Protein AF-A0A958SYW6-F1 (afdb_monomer_lite)

Sequence (160 aa):
MKTVANCVESILMSQPFLEEALLRGIINYSALAEELQETVGKMLKKPVKSGAIMMALRRYNPPADLGSSPKLKRMMQNLGDITLRSNLIDFTFLNSKTLAQSHAQVLENINETIFYAFTRGIKESNIMVSHNEKQRVLECFKTETCLEMKENLSAISISL

Foldseek 3Di:
DDDLLNQLVVVCVVPVVVVVCLVVVNDDLLVVLVVCQVVSCVVVVHGDDSVRNSVSSVPDDDPPCNNVNVVVVVVVVPFADKDKDWWKKKWKWFDDPCVVVLVVQCVVDDDPPWDWDWDDDPGIIMIMTHNVCVVVSCVSCVVIHTPDMDTGDMDIDIDD

Radius of gyration: 24.62 Å; chains: 1; bounding box: 56×37×58 Å

Secondary structure (DSSP, 8-state):
---HHHHHHHHHHH-HHHHHHHHTT-S-HHHHHHHTHHHHHHHHTS---HHHHHHHHHT----TTTTT-HHHHHHHHT---EEEEEEEEEEEEE--SSHHHHHHHHHTT--TTS-EEEEE-SSEEEEEEEGGGHHHHHHHTTTS-EEEEEEEEEEEEE--

Structure (mmCIF, N/CA/C/O backbone):
data_AF-A0A958SYW6-F1
#
_entry.id   AF-A0A958SYW6-F1
#
loop_
_atom_site.group_PDB
_atom_site.id
_atom_site.type_symbol
_atom_site.label_atom_id
_atom_site.label_alt_id
_atom_site.label_comp_id
_atom_site.label_asym_id
_atom_site.label_entity_id
_atom_site.label_seq_id
_atom_site.pdbx_PDB_ins_code
_atom_site.Cartn_x
_atom_site.Cartn_y
_atom_site.Cartn_z
_atom_site.occupancy
_atom_site.B_iso_or_equiv
_atom_site.auth_seq_id
_atom_site.auth_comp_id
_atom_site.auth_asym_id
_atom_site.auth_atom_id
_atom_site.pdbx_PDB_model_num
ATOM 1 N N . MET A 1 1 ? 33.430 9.430 -12.474 1.00 67.00 1 MET A N 1
ATOM 2 C CA . MET A 1 1 ? 32.619 10.405 -13.243 1.00 67.00 1 MET A CA 1
ATOM 3 C C . MET A 1 1 ? 31.367 9.678 -13.723 1.00 67.00 1 MET A C 1
ATOM 5 O O . MET A 1 1 ? 31.524 8.624 -14.321 1.00 67.00 1 MET A O 1
ATOM 9 N N . LYS A 1 2 ? 30.150 10.143 -13.401 1.00 82.12 2 LYS A N 1
ATOM 10 C CA . LYS A 1 2 ? 28.916 9.456 -13.836 1.00 82.12 2 LYS A CA 1
ATOM 11 C C . LYS A 1 2 ? 28.699 9.683 -15.337 1.00 82.12 2 LYS A C 1
ATOM 13 O O . LYS A 1 2 ? 28.800 10.819 -15.800 1.00 82.12 2 LYS A O 1
ATOM 18 N N . THR A 1 3 ? 28.433 8.617 -16.089 1.00 92.44 3 THR A N 1
ATOM 19 C CA . THR A 1 3 ? 28.114 8.689 -17.525 1.00 92.44 3 THR A CA 1
ATOM 20 C C . THR A 1 3 ? 26.610 8.548 -17.759 1.00 92.44 3 THR A C 1
ATOM 22 O O . THR A 1 3 ? 25.878 8.117 -16.871 1.00 92.44 3 THR A O 1
ATOM 25 N N . VAL A 1 4 ? 26.144 8.875 -18.972 1.00 92.06 4 VAL A N 1
ATOM 26 C CA . VAL A 1 4 ? 24.747 8.635 -19.381 1.00 92.06 4 VAL A CA 1
ATOM 27 C C . VAL A 1 4 ? 24.385 7.156 -19.231 1.00 92.06 4 VAL A C 1
ATOM 29 O O . VAL A 1 4 ? 23.311 6.856 -18.729 1.00 92.06 4 VAL A O 1
ATOM 32 N N . ALA A 1 5 ? 25.299 6.243 -19.581 1.00 92.00 5 ALA A N 1
ATOM 33 C CA . ALA A 1 5 ? 25.083 4.806 -19.437 1.00 92.00 5 ALA A CA 1
ATOM 34 C C . ALA A 1 5 ? 24.871 4.399 -17.973 1.00 92.00 5 ALA A C 1
ATOM 36 O O . ALA A 1 5 ? 23.891 3.727 -17.681 1.00 92.00 5 ALA A O 1
ATOM 37 N N . ASN A 1 6 ? 25.708 4.887 -17.047 1.00 91.50 6 ASN A N 1
ATOM 38 C CA . ASN A 1 6 ? 25.543 4.577 -15.621 1.00 91.50 6 ASN A CA 1
ATOM 39 C C . ASN A 1 6 ? 24.250 5.163 -15.036 1.00 91.50 6 ASN A C 1
ATOM 41 O O . ASN A 1 6 ? 23.652 4.575 -14.142 1.00 91.50 6 ASN A O 1
ATOM 45 N N . CYS A 1 7 ? 23.820 6.337 -15.510 1.00 92.81 7 CYS A N 1
ATOM 46 C CA . CYS A 1 7 ? 22.547 6.920 -15.091 1.00 92.81 7 CYS A CA 1
ATOM 47 C C . CYS A 1 7 ? 21.360 6.097 -15.590 1.00 92.81 7 CYS A C 1
ATOM 49 O O . CYS A 1 7 ? 20.465 5.810 -14.806 1.00 92.81 7 CYS A O 1
ATOM 51 N N . VAL A 1 8 ? 21.373 5.696 -16.863 1.00 93.12 8 VAL A N 1
ATOM 52 C CA . VAL A 1 8 ? 20.327 4.847 -17.446 1.00 93.12 8 VAL A CA 1
ATOM 53 C C . VAL A 1 8 ? 20.271 3.495 -16.739 1.00 93.12 8 VAL A C 1
ATOM 55 O O . VAL A 1 8 ? 19.203 3.101 -16.293 1.00 93.12 8 VAL A O 1
ATOM 58 N N . GLU A 1 9 ? 21.411 2.835 -16.545 1.00 89.88 9 GLU A N 1
ATOM 59 C CA . GLU A 1 9 ? 21.514 1.582 -15.788 1.00 89.88 9 GLU A CA 1
ATOM 60 C C . GLU A 1 9 ? 20.935 1.722 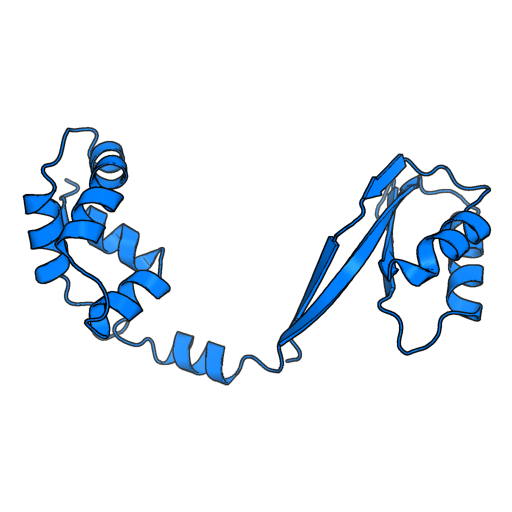-14.374 1.00 89.88 9 GLU A C 1
ATOM 62 O O . GLU A 1 9 ? 20.086 0.934 -13.974 1.00 89.88 9 GLU A O 1
ATOM 67 N N . SER A 1 10 ? 21.307 2.774 -13.639 1.00 89.25 10 SER A N 1
ATOM 68 C CA . SER A 1 10 ? 20.769 3.022 -12.297 1.00 89.25 10 SER A CA 1
ATOM 69 C C . SER A 1 10 ? 19.251 3.228 -12.285 1.00 89.25 10 SER A C 1
ATOM 71 O O . SER A 1 10 ? 18.613 2.866 -11.298 1.00 89.25 10 SER A O 1
ATOM 73 N N . ILE A 1 11 ? 18.677 3.824 -13.335 1.00 90.75 11 ILE A N 1
ATOM 74 C CA . ILE A 1 11 ? 17.226 4.007 -13.459 1.00 90.75 11 ILE A CA 1
ATOM 75 C C . ILE A 1 11 ? 16.555 2.656 -13.714 1.00 90.75 11 ILE A C 1
ATOM 77 O O . ILE A 1 11 ? 15.619 2.313 -12.994 1.00 90.75 11 ILE A O 1
ATOM 81 N N . LEU A 1 12 ? 17.067 1.867 -14.664 1.00 88.12 12 LEU A N 1
ATOM 82 C CA . LEU A 1 12 ? 16.524 0.544 -14.989 1.00 88.12 12 LEU A CA 1
ATOM 83 C C . LEU A 1 12 ? 16.545 -0.395 -13.778 1.00 88.12 12 LEU A C 1
ATOM 85 O O . LEU A 1 12 ? 15.532 -1.015 -13.475 1.00 88.12 12 LEU A O 1
ATOM 89 N N . MET A 1 13 ? 17.634 -0.393 -13.007 1.00 82.38 13 MET A N 1
ATOM 90 C CA . MET A 1 13 ? 17.744 -1.175 -11.769 1.00 82.38 13 MET A CA 1
ATOM 91 C C . MET A 1 13 ? 16.736 -0.760 -10.691 1.00 82.38 13 MET A C 1
ATOM 93 O O . MET A 1 13 ? 16.305 -1.584 -9.888 1.00 82.38 13 MET A O 1
ATOM 97 N N . SER A 1 14 ? 16.358 0.520 -10.648 1.00 85.00 14 SER A N 1
ATOM 98 C CA . SER A 1 14 ? 15.347 1.021 -9.708 1.00 85.00 14 SER A CA 1
ATOM 99 C C . SER A 1 14 ? 13.909 0.759 -10.168 1.00 85.00 14 SER A C 1
ATOM 101 O O . SER A 1 14 ? 12.979 0.880 -9.371 1.00 85.00 14 SER A O 1
ATOM 103 N N . GLN A 1 15 ? 13.720 0.402 -11.441 1.00 87.50 15 GLN A N 1
ATOM 104 C CA . GLN A 1 15 ? 12.419 0.222 -12.081 1.00 87.50 15 GLN A CA 1
ATOM 105 C C . GLN A 1 15 ? 12.370 -1.124 -12.827 1.00 87.50 15 GLN A C 1
ATOM 107 O O . GLN A 1 15 ? 12.437 -1.151 -14.059 1.00 87.50 15 GLN A O 1
ATOM 112 N N . PRO A 1 16 ? 12.197 -2.252 -12.106 1.00 79.81 16 PRO A N 1
ATOM 113 C CA . PRO A 1 16 ? 12.251 -3.592 -12.700 1.00 79.81 16 PRO A CA 1
ATOM 114 C C . PRO A 1 16 ? 11.257 -3.818 -13.848 1.00 79.81 16 PRO A C 1
ATOM 116 O O . PRO A 1 16 ? 11.557 -4.537 -14.795 1.00 79.81 16 PRO A O 1
ATOM 119 N N . PHE A 1 17 ? 10.085 -3.173 -13.803 1.00 84.44 17 PHE A N 1
ATOM 120 C CA . PHE A 1 17 ? 9.084 -3.259 -14.873 1.00 84.44 17 PHE A CA 1
ATOM 121 C C . PHE A 1 17 ? 9.607 -2.706 -16.209 1.00 84.44 17 PHE A C 1
ATOM 123 O O . PHE A 1 17 ? 9.267 -3.216 -17.276 1.00 84.44 17 PHE A O 1
ATOM 130 N N . LEU A 1 18 ? 10.442 -1.666 -16.151 1.00 87.88 18 LEU A N 1
ATOM 131 C CA . LEU A 1 18 ? 10.999 -0.999 -17.319 1.00 87.88 18 LEU A CA 1
ATOM 132 C C . LEU A 1 18 ? 12.115 -1.846 -17.932 1.00 87.88 18 LEU A C 1
ATOM 134 O O . LEU A 1 18 ? 12.159 -2.038 -19.145 1.00 87.88 18 LEU A O 1
ATOM 138 N N . GLU A 1 19 ? 12.975 -2.407 -17.083 1.00 82.69 19 GLU A N 1
ATOM 139 C CA . GLU A 1 19 ? 13.988 -3.382 -17.484 1.00 82.69 19 GLU A CA 1
ATOM 140 C C . GLU A 1 19 ? 13.357 -4.616 -18.146 1.00 82.69 19 GLU A C 1
ATOM 142 O O . GLU A 1 19 ? 13.774 -5.026 -19.230 1.00 82.69 19 GLU A O 1
ATOM 147 N N . GLU A 1 20 ? 12.319 -5.187 -17.537 1.00 79.00 20 GLU A N 1
ATOM 148 C CA . GLU A 1 20 ? 11.631 -6.355 -18.082 1.00 79.00 20 GLU A CA 1
ATOM 149 C C . GLU A 1 20 ? 10.992 -6.059 -19.443 1.00 79.00 20 GLU A C 1
ATOM 151 O O . GLU A 1 20 ? 11.126 -6.843 -20.386 1.00 79.00 20 GLU A O 1
ATOM 156 N N . ALA A 1 21 ? 10.319 -4.920 -19.577 1.00 85.94 21 ALA A N 1
ATOM 157 C CA . ALA A 1 21 ? 9.679 -4.543 -20.828 1.00 85.94 21 ALA A CA 1
ATOM 158 C C . ALA A 1 21 ? 10.698 -4.173 -21.930 1.00 85.94 21 ALA A C 1
ATOM 160 O O . ALA A 1 21 ? 10.415 -4.393 -23.113 1.00 85.94 21 ALA A O 1
ATOM 161 N N . LEU A 1 22 ? 11.902 -3.708 -21.566 1.00 86.62 22 LEU A N 1
ATOM 162 C CA . LEU A 1 22 ? 13.039 -3.579 -22.485 1.00 86.62 22 LEU A CA 1
ATOM 163 C C . LEU A 1 22 ? 13.563 -4.947 -22.937 1.00 86.62 22 LEU A C 1
ATOM 165 O O . LEU A 1 22 ? 13.769 -5.144 -24.133 1.00 86.62 22 LEU A O 1
ATOM 169 N N . LEU A 1 23 ? 13.727 -5.906 -22.018 1.00 81.25 23 LEU A N 1
ATOM 170 C CA . LEU A 1 23 ? 14.194 -7.264 -22.338 1.00 81.25 23 LEU A CA 1
ATOM 171 C C . LEU A 1 23 ? 13.216 -8.036 -23.223 1.00 81.25 23 LEU A C 1
ATOM 173 O O . LEU A 1 23 ? 13.633 -8.776 -24.111 1.00 81.25 23 LEU A O 1
ATOM 177 N N . ARG A 1 24 ? 11.913 -7.845 -23.008 1.00 83.56 24 ARG A N 1
ATOM 178 C CA . ARG A 1 24 ? 10.856 -8.429 -23.847 1.00 83.56 24 ARG A CA 1
ATOM 179 C C . ARG A 1 24 ? 10.718 -7.737 -25.211 1.00 83.56 24 ARG A C 1
ATOM 181 O O . ARG A 1 24 ? 9.920 -8.188 -26.025 1.00 83.56 24 ARG A O 1
ATOM 188 N N . GLY A 1 25 ? 11.445 -6.642 -25.456 1.00 86.31 25 GLY A N 1
ATOM 189 C CA . GLY A 1 25 ? 11.354 -5.866 -26.697 1.00 86.31 25 GLY A CA 1
ATOM 190 C C . GLY A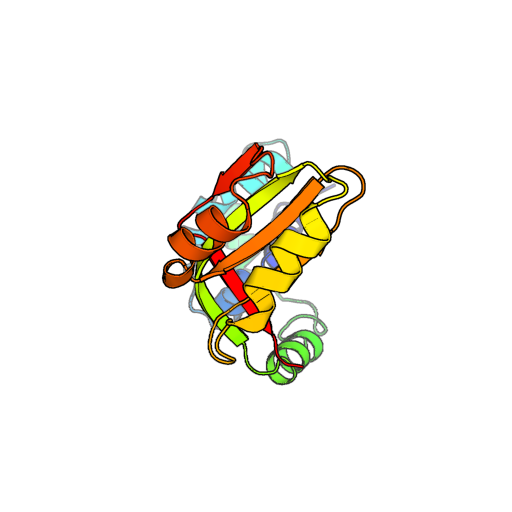 1 25 ? 10.015 -5.145 -26.887 1.00 86.31 25 GLY A C 1
ATOM 191 O O . GLY A 1 25 ? 9.646 -4.839 -28.016 1.00 86.31 25 GLY A O 1
ATOM 192 N N . ILE A 1 26 ? 9.273 -4.894 -25.802 1.00 90.88 26 ILE A N 1
ATOM 193 C CA . ILE A 1 26 ? 7.944 -4.260 -25.839 1.00 90.88 26 ILE A CA 1
ATOM 194 C C . ILE A 1 26 ? 8.074 -2.730 -25.880 1.00 90.88 26 ILE A C 1
ATOM 196 O O . ILE A 1 26 ? 7.243 -2.040 -26.467 1.00 90.88 26 ILE A O 1
ATOM 200 N N . ILE A 1 27 ? 9.121 -2.185 -25.258 1.00 91.19 27 ILE A N 1
ATOM 201 C CA . ILE A 1 27 ? 9.319 -0.738 -25.139 1.00 91.19 27 ILE A CA 1
ATOM 202 C C . ILE A 1 27 ? 9.936 -0.130 -26.400 1.00 91.19 27 ILE A C 1
ATOM 204 O O . ILE A 1 27 ? 10.926 -0.616 -26.946 1.00 91.19 27 ILE A O 1
ATOM 208 N N . ASN A 1 28 ? 9.415 1.035 -26.788 1.00 93.94 28 ASN A N 1
ATOM 2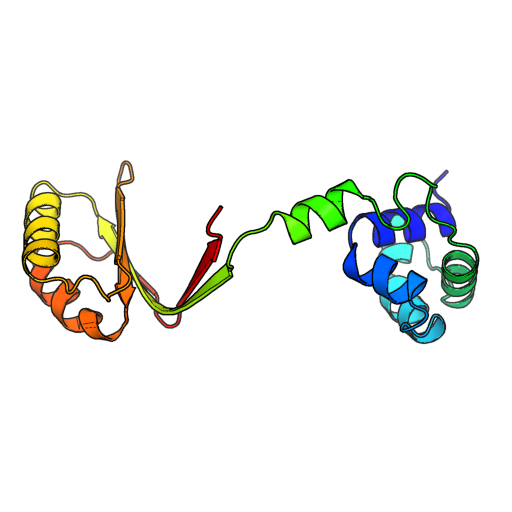09 C CA . ASN A 1 28 ? 10.044 1.906 -27.772 1.00 93.94 28 ASN A CA 1
ATOM 210 C C . ASN A 1 28 ? 11.197 2.708 -27.137 1.00 93.94 28 ASN A C 1
ATOM 212 O O . ASN A 1 28 ? 10.975 3.605 -26.323 1.00 93.94 28 ASN A O 1
ATOM 216 N N . TYR A 1 29 ? 12.432 2.425 -27.563 1.00 94.12 29 TYR A N 1
ATOM 217 C CA . TYR A 1 29 ? 13.638 3.103 -27.074 1.00 94.12 29 TYR A CA 1
ATOM 218 C C . TYR A 1 29 ? 13.630 4.626 -27.249 1.00 94.12 29 TYR A C 1
ATOM 220 O O . TYR A 1 29 ? 14.226 5.323 -26.431 1.00 94.12 29 TYR A O 1
ATOM 228 N N . SER A 1 30 ? 13.016 5.147 -28.315 1.00 94.69 30 SER A N 1
ATOM 229 C CA . SER A 1 30 ? 12.968 6.590 -28.573 1.00 94.69 30 SER A CA 1
ATOM 230 C C . SER A 1 30 ? 12.052 7.294 -27.586 1.00 94.69 30 SER A C 1
ATOM 232 O O . SER A 1 30 ? 12.476 8.264 -26.965 1.00 94.69 30 SER A O 1
ATOM 234 N N . ALA A 1 31 ? 10.847 6.755 -27.389 1.00 95.62 31 ALA A N 1
ATOM 235 C CA . ALA A 1 31 ? 9.885 7.300 -26.436 1.00 95.62 31 ALA A CA 1
ATOM 236 C C . ALA A 1 31 ? 10.443 7.262 -25.006 1.00 95.62 31 ALA A C 1
ATOM 238 O O . ALA A 1 31 ? 10.423 8.268 -24.301 1.00 95.62 31 ALA A O 1
ATOM 239 N N . LEU A 1 32 ? 11.054 6.136 -24.614 1.00 95.12 32 LEU A N 1
ATOM 240 C CA . LEU A 1 32 ? 11.676 6.025 -23.297 1.00 95.12 32 LEU A CA 1
ATOM 241 C C . LEU A 1 32 ? 12.855 6.997 -23.124 1.00 95.12 32 LEU A C 1
ATOM 243 O O . LEU A 1 32 ? 13.068 7.546 -22.047 1.00 95.12 32 LEU A O 1
ATOM 247 N N . ALA A 1 33 ? 13.644 7.234 -24.173 1.00 96.50 33 ALA A N 1
ATOM 248 C CA . ALA A 1 33 ? 14.768 8.160 -24.092 1.00 96.50 33 ALA A CA 1
ATOM 249 C C . ALA A 1 33 ? 14.337 9.621 -23.877 1.00 96.50 33 ALA A C 1
ATOM 251 O O . ALA A 1 33 ? 15.076 10.370 -23.235 1.00 96.50 33 ALA A O 1
ATOM 252 N N . GLU A 1 34 ? 13.184 10.021 -24.415 1.00 96.38 34 GLU A N 1
ATOM 253 C CA . GLU A 1 34 ? 12.582 11.338 -24.179 1.00 96.38 34 GLU A CA 1
ATOM 254 C C . GLU A 1 34 ? 12.047 11.449 -22.749 1.00 96.38 34 GLU A C 1
ATOM 256 O O . GLU A 1 34 ? 12.379 12.405 -22.049 1.00 96.38 34 GLU A O 1
ATOM 261 N N . GLU A 1 35 ? 11.330 10.428 -22.272 1.00 95.12 35 GLU A N 1
ATOM 262 C CA . GLU A 1 35 ? 10.816 10.364 -20.896 1.00 95.12 35 GLU A CA 1
ATOM 263 C C . GLU A 1 35 ? 11.943 10.460 -19.850 1.00 95.12 35 GLU A C 1
ATOM 265 O O . GLU A 1 35 ? 11.855 11.205 -18.872 1.00 95.12 35 GLU A O 1
ATOM 270 N N . LEU A 1 36 ? 13.057 9.757 -20.075 1.00 95.00 36 LEU A N 1
ATOM 271 C CA . LEU A 1 36 ? 14.192 9.741 -19.148 1.00 95.00 36 LEU A CA 1
ATOM 272 C C . LEU A 1 36 ? 15.107 10.972 -19.258 1.00 95.00 36 LEU A C 1
ATOM 274 O O . LEU A 1 36 ? 16.014 11.129 -18.432 1.00 95.00 36 LEU A O 1
ATOM 278 N N . GLN A 1 37 ? 14.913 11.847 -20.250 1.00 96.25 37 GLN A N 1
ATOM 279 C CA . GLN A 1 37 ? 15.846 12.934 -20.558 1.00 96.25 37 GLN A CA 1
ATOM 280 C C . GLN A 1 37 ? 16.034 13.905 -19.393 1.00 96.25 37 GLN A C 1
ATOM 282 O O . GLN A 1 37 ? 17.173 14.228 -19.035 1.00 96.25 37 GLN A O 1
ATOM 287 N N . GLU A 1 38 ? 14.937 14.340 -18.773 1.00 94.88 38 GLU A N 1
ATOM 288 C CA . GLU A 1 38 ? 15.000 15.238 -17.621 1.00 94.88 38 GLU A CA 1
ATOM 289 C C . GLU A 1 38 ? 15.681 14.584 -16.422 1.00 94.88 38 GLU A C 1
ATOM 291 O O . GLU A 1 38 ? 16.544 15.191 -15.785 1.00 94.88 38 GLU A O 1
ATOM 296 N N . THR A 1 39 ? 15.308 13.342 -16.116 1.00 94.50 39 THR A N 1
ATOM 297 C CA . THR A 1 39 ? 15.829 12.592 -14.969 1.00 94.50 39 THR A CA 1
ATOM 298 C C . THR A 1 39 ? 17.334 12.384 -15.101 1.00 94.50 39 THR A C 1
ATOM 300 O O . THR A 1 39 ? 18.095 12.718 -14.189 1.00 94.50 39 THR A O 1
ATOM 303 N N . VAL A 1 40 ? 17.797 11.928 -16.268 1.00 94.88 40 VAL A N 1
ATOM 304 C CA . VAL A 1 40 ? 19.227 11.742 -16.551 1.00 94.88 40 VAL A CA 1
ATOM 305 C C . VAL A 1 40 ? 19.971 13.083 -16.543 1.00 94.88 40 VAL A C 1
ATOM 307 O O . VAL A 1 40 ? 21.082 13.167 -16.009 1.00 94.88 40 VAL A O 1
ATOM 310 N N . GLY A 1 41 ? 19.363 14.149 -17.072 1.00 94.44 41 GLY A N 1
ATOM 311 C CA . GLY A 1 41 ? 19.928 15.499 -17.039 1.00 94.44 41 GLY A CA 1
ATOM 312 C C . GLY A 1 41 ? 20.127 16.030 -15.616 1.00 94.44 41 GLY A C 1
ATOM 313 O O . GLY A 1 41 ? 21.204 16.540 -15.290 1.00 94.44 41 GLY A O 1
ATOM 314 N N . LYS A 1 42 ? 19.136 15.828 -14.736 1.00 94.69 42 LYS A N 1
ATOM 315 C CA . LYS A 1 42 ? 19.208 16.162 -13.301 1.00 94.69 42 LYS A CA 1
ATOM 316 C C . LYS A 1 42 ? 20.313 15.363 -12.600 1.00 94.69 42 LYS A C 1
ATOM 318 O O . LYS A 1 42 ? 21.127 15.949 -11.887 1.00 94.69 42 LYS A O 1
ATOM 323 N N . MET A 1 43 ? 20.416 14.054 -12.857 1.00 92.62 43 MET A N 1
ATOM 324 C CA . MET A 1 43 ? 21.459 13.195 -12.269 1.00 92.62 43 MET A CA 1
ATOM 325 C C . MET A 1 43 ? 22.882 13.597 -12.682 1.00 92.62 43 MET A C 1
ATOM 327 O O . MET A 1 43 ? 23.809 13.494 -11.875 1.00 92.62 43 MET A O 1
ATOM 331 N N . LEU A 1 44 ? 23.066 14.042 -13.929 1.00 93.06 44 LEU A N 1
ATOM 332 C CA . LEU A 1 44 ? 24.364 14.466 -14.464 1.00 93.06 44 LEU A CA 1
ATOM 333 C C . LEU A 1 44 ? 24.649 15.963 -14.284 1.00 93.06 44 LEU A C 1
ATOM 335 O O . LEU A 1 44 ? 25.754 16.398 -14.614 1.00 93.06 44 LEU A O 1
ATOM 339 N N . LYS A 1 45 ? 23.685 16.735 -13.762 1.00 92.38 45 LYS A N 1
ATOM 340 C CA . LYS A 1 45 ? 23.739 18.200 -13.607 1.00 92.38 45 LYS A CA 1
ATOM 341 C C . LYS A 1 45 ? 24.091 18.933 -14.909 1.00 92.38 45 LYS A C 1
ATOM 343 O O . LYS A 1 45 ? 24.784 19.948 -14.890 1.00 92.38 45 LYS A O 1
ATOM 348 N N . LYS A 1 46 ? 23.651 18.398 -16.049 1.00 92.12 46 LYS A N 1
ATOM 349 C CA . LYS A 1 46 ? 23.902 18.972 -17.378 1.00 92.12 46 LYS A CA 1
ATOM 350 C C . LYS A 1 46 ? 22.818 18.548 -18.367 1.00 92.12 46 LYS A C 1
ATOM 352 O O . LYS A 1 46 ? 22.250 17.470 -18.194 1.00 92.12 46 LYS A O 1
ATOM 357 N N . PRO A 1 47 ? 22.558 19.333 -19.425 1.00 90.88 47 PRO A N 1
ATOM 358 C CA . PRO A 1 47 ? 21.650 18.911 -20.481 1.00 90.88 47 PRO A CA 1
ATOM 359 C C . PRO A 1 47 ? 22.201 17.674 -21.198 1.00 90.88 47 PRO A C 1
ATOM 361 O O . PRO A 1 47 ? 23.392 17.580 -21.509 1.00 90.88 47 PRO A O 1
ATOM 364 N N . VAL A 1 48 ? 21.318 16.716 -21.466 1.00 93.88 48 VAL A N 1
ATOM 365 C CA . VAL A 1 48 ? 21.630 15.467 -22.167 1.00 93.88 48 VAL A CA 1
ATOM 366 C C . VAL A 1 48 ? 20.701 15.355 -23.364 1.00 93.88 48 VAL A C 1
ATOM 368 O O . VAL A 1 48 ? 19.531 15.715 -23.282 1.00 93.88 48 VAL A O 1
ATOM 371 N N . LYS A 1 49 ? 21.228 14.878 -24.493 1.00 95.56 49 LYS A N 1
ATOM 372 C CA . LYS A 1 49 ? 20.431 14.619 -25.695 1.00 95.56 49 LYS A CA 1
ATOM 373 C C . LYS A 1 49 ? 19.732 13.266 -25.565 1.00 95.56 49 LYS A C 1
ATOM 375 O O . LYS A 1 49 ? 20.397 12.287 -25.220 1.00 95.56 49 LYS A O 1
ATOM 380 N N . SER A 1 50 ? 18.455 13.190 -25.933 1.00 94.19 50 SER A N 1
ATOM 381 C CA . SER A 1 50 ? 17.684 11.936 -25.981 1.00 94.19 50 SER A CA 1
ATOM 382 C C . SER A 1 50 ? 18.404 10.840 -26.781 1.00 94.19 50 SER A C 1
ATOM 384 O O . SER A 1 50 ? 18.501 9.703 -26.331 1.00 94.19 50 SER A O 1
ATOM 386 N N . GLY A 1 51 ? 19.059 11.185 -27.896 1.00 94.81 51 GLY A N 1
ATOM 387 C CA . GLY A 1 51 ? 19.858 10.232 -28.677 1.00 94.81 51 GLY A CA 1
ATOM 388 C C . GLY A 1 51 ? 20.978 9.537 -27.884 1.00 94.81 51 GLY A C 1
ATOM 389 O O . GLY A 1 51 ? 21.229 8.351 -28.084 1.00 94.81 51 GLY A O 1
ATOM 390 N N . ALA A 1 52 ? 21.622 10.224 -26.932 1.00 94.81 52 ALA A N 1
ATOM 391 C CA . ALA A 1 52 ? 22.648 9.608 -26.083 1.00 94.81 52 ALA A CA 1
ATOM 392 C C . ALA A 1 52 ? 22.045 8.588 -25.101 1.00 94.81 52 ALA A C 1
ATOM 394 O O . ALA A 1 52 ? 22.668 7.564 -24.818 1.00 94.81 52 ALA A O 1
ATOM 395 N N . ILE A 1 53 ? 20.828 8.855 -24.621 1.00 96.00 53 ILE A N 1
ATOM 396 C CA . ILE A 1 53 ? 20.063 7.970 -23.734 1.00 96.00 53 ILE A CA 1
ATOM 397 C C . ILE A 1 53 ? 19.562 6.757 -24.516 1.00 96.00 53 ILE A C 1
ATOM 399 O O . ILE A 1 53 ? 19.779 5.633 -24.083 1.00 96.00 53 ILE A O 1
ATOM 403 N N . MET A 1 54 ? 19.009 6.957 -25.714 1.00 95.44 54 MET A N 1
ATOM 404 C CA . MET A 1 54 ? 18.607 5.871 -26.615 1.00 95.44 54 MET A CA 1
ATOM 405 C C . MET A 1 54 ? 19.773 4.915 -26.897 1.00 95.44 54 MET A C 1
ATOM 407 O O . MET A 1 54 ? 19.619 3.696 -26.863 1.00 95.44 54 MET A O 1
ATOM 411 N N . MET A 1 55 ? 20.963 5.465 -27.143 1.00 95.00 55 MET A N 1
ATOM 412 C CA . MET A 1 55 ? 22.174 4.674 -27.349 1.00 95.00 55 MET A CA 1
ATOM 413 C C . MET A 1 55 ? 22.613 3.916 -26.094 1.00 95.00 55 MET A C 1
ATOM 415 O O . MET A 1 55 ? 23.129 2.806 -26.209 1.00 95.00 55 MET A O 1
ATOM 419 N N . ALA A 1 56 ? 22.423 4.493 -24.908 1.00 93.94 56 ALA A N 1
ATOM 420 C CA . ALA A 1 56 ? 22.657 3.793 -23.651 1.00 93.94 56 ALA A CA 1
ATOM 421 C C . ALA A 1 56 ? 21.643 2.656 -23.440 1.00 93.94 56 ALA A C 1
ATOM 423 O O . ALA A 1 56 ? 22.064 1.550 -23.127 1.00 93.94 56 ALA A O 1
ATOM 424 N N . LEU A 1 57 ? 20.352 2.892 -23.698 1.00 93.56 57 LEU A N 1
ATOM 425 C CA . LEU A 1 57 ? 19.295 1.881 -23.595 1.00 93.56 57 LEU A CA 1
ATOM 426 C C . LEU A 1 57 ? 19.512 0.707 -24.563 1.00 93.56 57 LEU A C 1
ATOM 428 O O . LEU A 1 57 ? 19.374 -0.441 -24.167 1.00 93.56 57 LEU A O 1
ATOM 432 N N . ARG A 1 58 ? 19.907 0.965 -25.819 1.00 91.00 58 ARG A N 1
ATOM 433 C CA . ARG A 1 58 ? 20.195 -0.102 -26.803 1.00 91.00 58 ARG A CA 1
ATOM 434 C C . ARG A 1 58 ? 21.420 -0.947 -26.460 1.00 91.00 58 ARG A C 1
ATOM 436 O O . ARG A 1 58 ? 21.512 -2.085 -26.899 1.00 91.00 58 ARG A O 1
ATOM 443 N N . ARG A 1 59 ? 22.387 -0.366 -25.748 1.00 89.44 59 ARG A N 1
ATOM 444 C CA . ARG A 1 59 ? 23.595 -1.064 -25.283 1.00 89.44 59 ARG A CA 1
ATOM 445 C C . ARG A 1 59 ? 23.446 -1.618 -23.873 1.00 89.44 59 ARG A C 1
ATOM 447 O O . ARG A 1 59 ? 24.407 -2.182 -23.356 1.00 89.44 59 ARG A O 1
ATOM 454 N N . TYR A 1 60 ? 22.290 -1.419 -23.244 1.00 86.19 60 TYR A N 1
ATOM 455 C CA . TYR A 1 60 ? 22.033 -1.971 -21.932 1.00 86.19 60 TYR A CA 1
ATOM 456 C C . TYR A 1 60 ? 22.009 -3.490 -22.053 1.00 86.19 60 TYR A C 1
ATOM 458 O O . TYR A 1 60 ? 21.146 -4.062 -22.716 1.00 86.19 60 TYR A O 1
ATOM 466 N N . ASN A 1 61 ? 22.994 -4.122 -21.432 1.00 75.69 61 ASN A N 1
ATOM 467 C CA . ASN A 1 61 ? 23.039 -5.557 -21.262 1.00 75.69 61 ASN A CA 1
ATOM 468 C C . ASN A 1 61 ? 23.005 -5.797 -19.754 1.00 75.69 61 ASN A C 1
ATOM 470 O O . ASN A 1 61 ? 23.988 -5.454 -19.088 1.00 75.69 61 ASN A O 1
ATOM 474 N N . PRO A 1 62 ? 21.889 -6.287 -19.195 1.00 67.75 62 PRO A N 1
ATOM 475 C CA . PRO A 1 62 ? 21.814 -6.500 -17.763 1.00 67.75 62 PRO A CA 1
ATOM 476 C C . PRO A 1 62 ? 22.898 -7.500 -17.330 1.00 67.75 62 PRO A C 1
ATOM 478 O O . PRO A 1 62 ? 23.205 -8.439 -18.074 1.00 67.75 62 PRO A O 1
ATOM 481 N N . PRO A 1 63 ? 23.491 -7.333 -16.137 1.00 64.38 63 PRO A N 1
ATOM 482 C CA . PRO A 1 63 ? 24.385 -8.329 -15.563 1.00 64.38 63 PRO A CA 1
ATOM 483 C C . PRO A 1 63 ? 23.708 -9.707 -15.543 1.00 64.38 63 PRO A C 1
ATOM 485 O O . PRO A 1 63 ? 22.500 -9.800 -15.318 1.00 64.38 63 PRO A O 1
ATOM 488 N N . ALA A 1 64 ? 24.480 -10.781 -15.733 1.00 56.22 64 ALA A N 1
ATOM 489 C CA . ALA A 1 64 ? 23.965 -12.157 -15.783 1.00 56.22 64 ALA A CA 1
ATOM 490 C C . ALA A 1 64 ? 23.179 -12.582 -14.518 1.00 56.22 64 ALA A C 1
ATOM 492 O O . ALA A 1 64 ? 22.374 -13.505 -14.584 1.00 56.22 64 ALA A O 1
ATOM 493 N N . ASP A 1 65 ? 23.361 -11.876 -13.397 1.00 54.03 65 ASP A N 1
ATOM 494 C CA . ASP A 1 65 ? 22.618 -12.078 -12.144 1.00 54.03 65 ASP A CA 1
ATOM 495 C C . ASP A 1 65 ? 21.275 -11.316 -12.059 1.00 54.03 65 ASP A C 1
ATOM 497 O O . ASP A 1 65 ? 20.483 -11.566 -11.145 1.00 54.03 65 ASP A O 1
ATOM 501 N N . LEU A 1 66 ? 21.001 -10.382 -12.979 1.00 52.41 66 LEU A N 1
ATOM 502 C CA . LEU A 1 66 ? 19.824 -9.496 -12.951 1.00 52.41 66 LEU A CA 1
ATOM 503 C C . LEU A 1 66 ? 18.914 -9.620 -14.173 1.00 52.41 66 LEU A C 1
ATOM 505 O O . LEU A 1 66 ? 17.706 -9.423 -14.031 1.00 52.41 66 LEU A O 1
ATOM 509 N N . GLY A 1 67 ? 19.441 -10.036 -15.328 1.00 48.28 67 GLY A N 1
ATOM 510 C CA . GLY A 1 67 ? 18.627 -10.398 -16.488 1.00 48.28 67 GLY A CA 1
ATOM 511 C C . GLY A 1 67 ? 17.757 -11.604 -16.144 1.00 48.28 67 GLY A C 1
ATOM 512 O O . GLY A 1 67 ? 18.209 -12.739 -16.228 1.00 48.28 67 GLY A O 1
ATOM 513 N N . SER A 1 68 ? 16.523 -11.359 -15.699 1.00 53.38 68 SER A N 1
ATOM 514 C CA . SER A 1 68 ? 15.670 -12.337 -15.015 1.00 53.38 68 SER A CA 1
ATOM 515 C C . SER A 1 68 ? 16.287 -12.879 -13.726 1.00 53.38 68 SER A C 1
ATOM 517 O O . SER A 1 68 ? 16.493 -14.081 -13.613 1.00 53.38 68 SER A O 1
ATOM 519 N N . SER A 1 69 ? 16.557 -12.022 -12.733 1.00 54.66 69 SER A N 1
ATOM 520 C CA . SER A 1 69 ? 16.885 -12.487 -11.377 1.00 54.66 69 SER A CA 1
ATOM 521 C C . SER A 1 69 ? 15.940 -13.648 -11.011 1.00 54.66 69 SER A C 1
ATOM 523 O O . SER A 1 69 ? 14.734 -13.433 -10.808 1.00 54.66 69 SER A O 1
ATOM 525 N N . PRO A 1 70 ? 16.432 -14.905 -10.945 1.00 57.50 70 PRO A N 1
ATOM 526 C CA . PRO A 1 70 ? 15.589 -16.027 -10.573 1.00 57.50 70 PRO A CA 1
ATOM 527 C C . PRO A 1 70 ? 15.031 -15.794 -9.175 1.00 57.50 70 PRO A C 1
ATOM 529 O O . PRO A 1 70 ? 14.002 -16.358 -8.850 1.00 57.50 70 PRO A O 1
ATOM 532 N N . LYS A 1 71 ? 15.645 -14.918 -8.367 1.00 55.25 71 LYS A N 1
ATOM 533 C CA . LYS A 1 71 ? 15.117 -14.473 -7.080 1.00 55.25 71 LYS A CA 1
ATOM 534 C C . LYS A 1 71 ? 13.843 -13.641 -7.206 1.00 55.25 71 LYS A C 1
ATOM 536 O O . LYS A 1 71 ? 12.923 -13.942 -6.466 1.00 55.25 71 LYS A O 1
ATOM 541 N N . LEU A 1 72 ? 13.744 -12.656 -8.106 1.00 62.88 72 LEU A N 1
ATOM 542 C CA . LEU A 1 72 ? 12.507 -11.871 -8.256 1.00 62.88 72 LEU A CA 1
ATOM 543 C C . LEU A 1 72 ? 11.403 -12.729 -8.870 1.00 62.88 72 LEU A C 1
ATOM 545 O O . LEU A 1 72 ? 10.285 -12.731 -8.371 1.00 62.88 72 LEU A O 1
ATOM 549 N N . LYS A 1 73 ? 11.727 -13.529 -9.893 1.00 65.69 73 LYS A N 1
ATOM 550 C CA . LYS A 1 73 ? 10.761 -14.462 -10.482 1.00 65.69 73 LYS A CA 1
ATOM 551 C C . LYS A 1 73 ? 10.308 -15.521 -9.473 1.00 65.69 73 LYS A C 1
ATOM 553 O O . LYS A 1 73 ? 9.116 -15.765 -9.381 1.00 65.69 73 LYS A O 1
ATOM 558 N N . ARG A 1 74 ? 11.219 -16.088 -8.669 1.00 65.56 74 ARG A N 1
ATOM 559 C CA . ARG A 1 74 ? 10.869 -16.980 -7.547 1.00 65.56 74 ARG A CA 1
ATOM 560 C C . ARG A 1 74 ? 10.077 -16.245 -6.475 1.00 65.56 74 ARG A C 1
ATOM 562 O O . ARG A 1 74 ? 9.132 -16.810 -5.972 1.00 65.56 74 ARG A O 1
ATOM 569 N N . MET A 1 75 ? 10.413 -15.002 -6.142 1.00 65.75 75 MET A N 1
ATOM 570 C CA . MET A 1 75 ? 9.672 -14.209 -5.158 1.00 65.75 75 MET A CA 1
ATOM 571 C C . MET A 1 75 ? 8.250 -13.914 -5.635 1.00 65.75 75 MET A C 1
ATOM 573 O O . MET A 1 75 ? 7.338 -14.009 -4.834 1.00 65.75 75 MET A O 1
ATOM 577 N N . MET A 1 76 ? 8.055 -13.617 -6.923 1.00 69.31 76 MET A N 1
ATOM 578 C CA . MET A 1 76 ? 6.731 -13.454 -7.533 1.00 69.31 76 MET A CA 1
ATOM 579 C C . MET A 1 76 ? 5.981 -14.787 -7.654 1.00 69.31 76 MET A C 1
ATOM 581 O O . MET A 1 76 ? 4.776 -14.816 -7.464 1.00 69.31 76 MET A O 1
ATOM 585 N N . GLN A 1 77 ? 6.674 -15.895 -7.941 1.00 69.88 77 GLN A N 1
ATOM 586 C CA . GLN A 1 77 ? 6.086 -17.245 -7.959 1.00 69.88 77 GLN A CA 1
ATOM 587 C C . GLN A 1 77 ? 5.738 -17.764 -6.557 1.00 69.88 77 GLN A C 1
ATOM 589 O O . GLN A 1 77 ? 4.830 -18.571 -6.420 1.00 69.88 77 GLN A O 1
ATOM 594 N N . ASN A 1 78 ? 6.469 -17.311 -5.538 1.00 67.31 78 ASN A N 1
ATOM 595 C CA . ASN A 1 78 ? 6.243 -17.612 -4.127 1.00 67.31 78 ASN A CA 1
ATOM 596 C C . ASN A 1 78 ? 5.359 -16.555 -3.450 1.00 67.31 78 ASN A C 1
ATOM 598 O O . ASN A 1 78 ? 5.125 -16.645 -2.248 1.00 67.31 78 ASN A O 1
ATOM 602 N N . LEU A 1 79 ? 4.935 -15.521 -4.178 1.00 72.19 79 LEU A N 1
ATOM 603 C CA . LEU A 1 79 ? 3.957 -14.575 -3.679 1.00 72.19 79 LEU A CA 1
ATOM 604 C C . LEU A 1 79 ? 2.629 -15.324 -3.713 1.00 72.19 79 LEU A C 1
ATOM 606 O O . LEU A 1 79 ? 2.172 -15.689 -4.796 1.00 72.19 79 LEU A O 1
ATOM 610 N N . GLY A 1 80 ? 2.061 -15.633 -2.550 1.00 73.06 80 GLY A N 1
ATOM 611 C CA . GLY A 1 80 ? 0.744 -16.254 -2.518 1.00 73.06 80 GLY A CA 1
ATOM 612 C C . GLY A 1 80 ? -0.342 -15.265 -2.945 1.00 73.06 80 GLY A C 1
ATOM 613 O O . GLY A 1 80 ? -0.072 -14.207 -3.524 1.00 73.06 80 GLY A O 1
ATOM 614 N N . ASP A 1 81 ? -1.597 -15.620 -2.698 1.00 78.75 81 ASP A N 1
ATOM 615 C CA . ASP A 1 81 ? -2.721 -14.893 -3.280 1.00 78.75 81 ASP A CA 1
ATOM 616 C C . ASP A 1 81 ? -2.796 -13.439 -2.784 1.00 78.75 81 ASP A C 1
ATOM 618 O O . ASP A 1 81 ? -2.916 -13.163 -1.585 1.00 78.75 81 ASP A O 1
ATOM 622 N N . ILE A 1 82 ? -2.762 -12.493 -3.730 1.00 85.69 82 ILE A N 1
ATOM 623 C CA . ILE A 1 82 ? -3.025 -11.079 -3.457 1.00 85.69 82 ILE A CA 1
ATOM 624 C C . ILE A 1 82 ? -4.537 -10.879 -3.397 1.00 85.69 82 ILE A C 1
ATOM 626 O O . ILE A 1 82 ? -5.253 -11.139 -4.364 1.00 85.69 82 ILE A O 1
ATOM 630 N N . THR A 1 83 ? -5.024 -10.348 -2.281 1.00 86.75 83 THR A N 1
ATOM 631 C CA . THR A 1 83 ? -6.431 -9.990 -2.101 1.00 86.75 83 THR A CA 1
ATOM 632 C C . THR A 1 83 ? -6.583 -8.479 -1.969 1.00 86.75 83 THR A C 1
ATOM 634 O O . THR A 1 83 ? -5.858 -7.821 -1.223 1.00 86.75 83 THR A O 1
ATOM 637 N N . LEU A 1 84 ? -7.537 -7.920 -2.719 1.00 89.88 84 LEU A N 1
ATOM 638 C CA . LEU A 1 84 ? -7.899 -6.505 -2.679 1.00 89.88 84 LEU A CA 1
ATOM 639 C C . LEU A 1 84 ? -9.276 -6.352 -2.031 1.00 89.88 84 LEU A C 1
ATOM 641 O O . LEU A 1 84 ? -10.248 -6.982 -2.451 1.00 89.88 84 LEU A O 1
ATOM 645 N N . ARG A 1 85 ? -9.369 -5.473 -1.036 1.00 88.56 85 ARG A N 1
ATOM 646 C CA . ARG A 1 85 ? -10.635 -5.013 -0.459 1.00 88.56 85 ARG A CA 1
ATOM 647 C C . ARG A 1 85 ? -10.754 -3.517 -0.684 1.00 88.56 85 ARG A C 1
ATOM 649 O O . ARG A 1 85 ? -9.955 -2.754 -0.157 1.00 88.56 85 ARG A O 1
ATOM 656 N N . SER A 1 86 ? -11.739 -3.113 -1.473 1.00 92.44 86 SER A N 1
ATOM 657 C CA . SER A 1 86 ? -12.038 -1.706 -1.745 1.00 92.44 86 SER A CA 1
ATOM 658 C C . SER A 1 86 ? -13.210 -1.217 -0.903 1.00 92.44 86 SER A C 1
ATOM 660 O O . SER A 1 86 ? -13.911 -2.012 -0.278 1.00 92.44 86 SER A O 1
ATOM 662 N N . ASN A 1 87 ? -13.443 0.095 -0.942 1.00 92.44 87 ASN A N 1
ATOM 663 C CA . ASN A 1 87 ? -14.529 0.757 -0.225 1.00 92.44 87 ASN A CA 1
ATOM 664 C C . ASN A 1 87 ? -14.421 0.569 1.297 1.00 92.44 87 ASN A C 1
ATOM 666 O O . ASN A 1 87 ? -15.365 0.154 1.975 1.00 92.44 87 ASN A O 1
ATOM 670 N N . LEU A 1 88 ? -13.222 0.835 1.812 1.00 94.69 88 LEU A N 1
ATOM 671 C CA . LEU A 1 88 ? -12.934 0.849 3.236 1.00 94.69 88 LEU A CA 1
ATOM 672 C C . LEU A 1 88 ? -13.025 2.272 3.785 1.00 94.69 88 LEU A C 1
ATOM 674 O O . LEU A 1 88 ? -12.808 3.257 3.070 1.00 94.69 88 LEU A O 1
ATOM 678 N N . ILE A 1 89 ? -13.327 2.347 5.072 1.00 95.31 89 ILE A N 1
ATOM 679 C CA . ILE A 1 89 ? -13.320 3.566 5.865 1.00 95.31 89 ILE A CA 1
ATOM 680 C C . ILE A 1 89 ? -12.379 3.368 7.048 1.00 95.31 89 ILE A C 1
ATOM 682 O O . ILE A 1 89 ? -12.398 2.312 7.678 1.00 95.31 89 ILE A O 1
ATOM 686 N N . ASP A 1 90 ? -11.550 4.368 7.317 1.00 95.69 90 ASP A N 1
ATOM 687 C CA . ASP A 1 90 ? -10.639 4.411 8.455 1.00 95.69 90 ASP A CA 1
ATOM 688 C C . ASP A 1 90 ? -11.070 5.526 9.406 1.00 95.69 90 ASP A C 1
ATOM 690 O O . ASP A 1 90 ? -11.337 6.654 8.982 1.00 95.69 90 ASP A O 1
ATOM 694 N N . PHE A 1 91 ? -11.163 5.193 10.686 1.00 96.00 91 PHE A N 1
ATOM 695 C CA . PHE A 1 91 ? -11.519 6.100 11.764 1.00 96.00 91 PHE A CA 1
ATOM 696 C C . PHE A 1 91 ? -10.355 6.208 12.732 1.00 96.00 91 PHE A C 1
ATOM 698 O O . PHE A 1 91 ? -9.940 5.203 13.305 1.00 96.00 91 PHE A O 1
ATOM 705 N N . THR A 1 92 ? -9.905 7.426 12.996 1.00 96.44 92 THR A N 1
ATOM 706 C CA . THR A 1 92 ? -8.909 7.710 14.029 1.00 96.44 92 THR A CA 1
ATOM 707 C C . THR A 1 92 ? -9.614 8.251 15.264 1.00 96.44 92 THR A C 1
ATOM 709 O O . THR A 1 92 ? -10.195 9.336 15.237 1.00 96.44 92 THR A O 1
ATOM 712 N N . PHE A 1 93 ? -9.542 7.515 16.368 1.00 96.31 93 PHE A N 1
ATOM 713 C CA . PHE A 1 93 ? -10.093 7.904 17.663 1.00 96.31 93 PHE A CA 1
ATOM 714 C C . PHE A 1 93 ? -8.982 8.249 18.651 1.00 96.31 93 PHE A C 1
ATOM 716 O O . PHE A 1 93 ? -7.929 7.610 18.679 1.00 96.31 93 PHE A O 1
ATOM 723 N N . LEU A 1 94 ? -9.237 9.224 19.521 1.00 96.06 94 LEU A N 1
ATOM 724 C CA . LEU A 1 94 ? -8.375 9.485 20.669 1.00 96.06 94 LEU A CA 1
ATOM 725 C C . LEU A 1 94 ? -8.519 8.354 21.699 1.00 96.06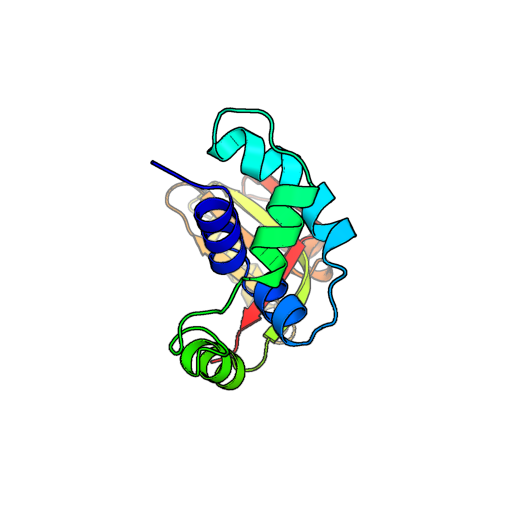 94 LEU A C 1
ATOM 727 O O . LEU A 1 94 ? -9.629 7.951 22.042 1.00 96.06 94 LEU A O 1
ATOM 731 N N . ASN A 1 95 ? -7.405 7.866 22.243 1.00 93.75 95 ASN A N 1
ATOM 732 C CA . ASN A 1 95 ? -7.435 6.816 23.255 1.00 93.75 95 ASN A CA 1
ATOM 733 C C . ASN A 1 95 ? -8.131 7.294 24.533 1.00 93.75 95 ASN A C 1
ATOM 735 O O . ASN A 1 95 ? -7.665 8.212 25.210 1.00 93.75 95 ASN A O 1
ATOM 739 N N . SER A 1 96 ? -9.195 6.592 24.911 1.00 92.75 96 SER A N 1
ATOM 740 C CA . SER A 1 96 ? -9.931 6.809 26.152 1.00 92.75 96 SER A CA 1
ATOM 741 C C . SER A 1 96 ? -9.992 5.525 26.992 1.00 92.75 96 SER A C 1
ATOM 743 O O . SER A 1 96 ? -9.548 4.451 26.573 1.00 92.75 96 SER A O 1
ATOM 745 N N . LYS A 1 97 ? -10.550 5.625 28.204 1.00 91.19 97 LYS A N 1
ATOM 746 C CA . LYS A 1 97 ? -10.811 4.454 29.058 1.00 91.19 97 LYS A CA 1
ATOM 747 C C . LYS A 1 97 ? -11.983 3.606 28.546 1.00 91.19 97 LYS A C 1
ATOM 749 O O . LYS A 1 97 ? -12.019 2.415 28.836 1.00 91.19 97 LYS A O 1
ATOM 754 N N . THR A 1 98 ? -12.912 4.205 27.801 1.00 93.06 98 THR A N 1
ATOM 755 C CA . THR A 1 98 ? -14.129 3.564 27.275 1.00 93.06 98 THR A CA 1
ATOM 756 C C . THR A 1 98 ? -13.933 2.974 25.878 1.00 93.06 98 THR A C 1
ATOM 758 O O . THR A 1 98 ? -14.676 2.075 25.499 1.00 93.06 98 THR A O 1
ATOM 761 N N . LEU A 1 99 ? -12.868 3.359 25.165 1.00 91.94 99 LEU A N 1
ATOM 762 C CA . LEU A 1 99 ? -12.571 2.909 23.801 1.00 91.94 99 LEU A CA 1
ATOM 763 C C . LEU A 1 99 ? -12.584 1.378 23.650 1.00 91.94 99 LEU A C 1
ATOM 765 O O . LEU A 1 99 ? -13.101 0.847 22.672 1.00 91.94 99 LEU A O 1
ATOM 769 N N . ALA A 1 100 ? -12.026 0.656 24.625 1.00 90.62 100 ALA A N 1
ATOM 770 C CA . ALA A 1 100 ? -11.998 -0.806 24.604 1.00 90.62 100 ALA A CA 1
ATOM 771 C C . ALA A 1 100 ? -13.407 -1.422 24.686 1.00 90.62 100 ALA A C 1
ATOM 773 O O . ALA A 1 100 ? -13.665 -2.447 24.061 1.00 90.62 100 ALA A O 1
ATOM 774 N N . GLN A 1 101 ? -14.319 -0.783 25.423 1.00 91.81 101 GLN A N 1
ATOM 775 C CA . GLN A 1 101 ? -15.712 -1.209 25.526 1.00 91.81 101 GLN A CA 1
ATOM 776 C C . GLN A 1 101 ? -16.467 -0.927 24.222 1.00 91.81 101 GLN A C 1
ATOM 778 O O . GLN A 1 101 ? -17.177 -1.801 23.732 1.00 91.81 101 GLN A O 1
ATOM 783 N N . SER A 1 102 ? -16.262 0.247 23.622 1.00 91.12 102 SER A N 1
ATOM 784 C CA . SER A 1 102 ? -16.818 0.607 22.308 1.00 91.12 102 SER A CA 1
ATOM 785 C C . SER A 1 102 ? -16.345 -0.359 21.214 1.00 91.12 102 SER A C 1
ATOM 787 O O . SER A 1 102 ? -17.133 -0.818 20.389 1.00 91.12 102 SER A O 1
ATOM 789 N N . HIS A 1 103 ? -15.067 -0.747 21.254 1.00 91.44 103 HIS A N 1
ATOM 790 C CA . HIS A 1 103 ? -14.500 -1.759 20.364 1.00 91.44 103 HIS A CA 1
ATOM 791 C C . HIS A 1 103 ? -15.147 -3.139 20.565 1.00 91.44 103 HIS A C 1
ATOM 793 O O . HIS A 1 103 ? -15.524 -3.776 19.582 1.00 91.44 103 HIS A O 1
ATOM 799 N N . ALA A 1 104 ? -15.346 -3.583 21.810 1.00 91.38 104 ALA A N 1
ATOM 800 C CA . ALA A 1 104 ? -16.014 -4.855 22.090 1.00 91.38 104 ALA A CA 1
ATOM 801 C C . ALA A 1 104 ? -17.439 -4.913 21.502 1.00 91.38 104 ALA A C 1
ATOM 803 O O . ALA A 1 104 ? -17.797 -5.911 20.882 1.00 91.38 104 ALA A O 1
ATOM 804 N N . GLN A 1 105 ? -18.209 -3.821 21.591 1.00 90.31 105 GLN A N 1
ATOM 805 C CA . GLN A 1 105 ? -19.564 -3.740 21.015 1.00 90.31 105 GLN A CA 1
ATOM 806 C C . GLN A 1 105 ? -19.587 -3.915 19.489 1.00 90.31 105 GLN A C 1
ATOM 808 O O . GLN A 1 105 ? -20.532 -4.489 18.939 1.00 90.31 105 GLN A O 1
ATOM 813 N N . VAL A 1 106 ? -18.551 -3.428 18.797 1.00 89.06 106 VAL A N 1
ATOM 814 C CA . VAL A 1 106 ? -18.397 -3.637 17.351 1.00 89.06 106 VAL A CA 1
ATOM 815 C C . VAL A 1 106 ? -18.114 -5.109 17.050 1.00 89.06 106 VAL A C 1
ATOM 817 O O . VAL A 1 106 ? -18.748 -5.675 16.162 1.00 89.06 106 VAL A O 1
ATOM 820 N N . LEU A 1 107 ? -17.214 -5.741 17.809 1.00 88.25 107 LEU A N 1
ATOM 821 C CA . LEU A 1 107 ? -16.825 -7.138 17.592 1.00 88.25 107 LEU A CA 1
ATOM 822 C C . LEU A 1 107 ? -17.950 -8.141 17.863 1.00 88.25 107 LEU A C 1
ATOM 824 O O . LEU A 1 107 ? -18.045 -9.129 17.143 1.00 88.25 107 LEU A O 1
ATOM 828 N N . GLU A 1 108 ? -18.817 -7.889 18.846 1.00 87.12 108 GLU A N 1
ATOM 829 C CA . GLU A 1 108 ? -19.930 -8.791 19.200 1.00 87.12 108 GLU A CA 1
ATOM 830 C C . GLU A 1 108 ? -20.885 -9.089 18.037 1.00 87.12 108 GLU A C 1
ATOM 832 O O . GLU A 1 108 ? -21.631 -10.063 18.077 1.00 87.12 108 GLU A O 1
ATOM 837 N N . ASN A 1 109 ? -20.889 -8.247 17.008 1.00 75.44 109 ASN A N 1
ATOM 838 C CA . ASN A 1 109 ? -21.877 -8.304 15.943 1.00 75.44 109 ASN A CA 1
ATOM 839 C C . ASN A 1 109 ? -21.278 -8.105 14.544 1.00 75.44 109 ASN A C 1
ATOM 841 O O . ASN A 1 109 ? -22.008 -7.796 13.596 1.00 75.44 109 ASN A O 1
ATOM 845 N N . ILE A 1 110 ? -19.957 -8.217 14.416 1.00 81.62 110 ILE A N 1
ATOM 846 C CA . ILE A 1 110 ? -19.302 -8.207 13.112 1.00 81.62 110 ILE A CA 1
ATOM 847 C C . ILE A 1 110 ? -19.500 -9.572 12.452 1.00 81.62 110 ILE A C 1
ATOM 849 O O . ILE A 1 110 ? -19.253 -10.614 13.054 1.00 81.62 110 ILE A O 1
ATOM 853 N N . ASN A 1 111 ? -19.928 -9.562 11.191 1.00 78.81 111 ASN A N 1
ATOM 854 C CA . ASN A 1 111 ? -19.940 -10.769 10.372 1.00 78.81 111 ASN A CA 1
ATOM 855 C C . ASN A 1 111 ? -18.507 -11.147 9.982 1.00 78.81 111 ASN A C 1
ATOM 857 O O . ASN A 1 111 ? -17.725 -10.283 9.584 1.00 78.81 111 ASN A O 1
ATOM 861 N N . GLU A 1 112 ? -18.197 -12.443 9.970 1.00 74.88 112 GLU A N 1
ATOM 862 C CA . GLU A 1 112 ? -16.873 -12.973 9.592 1.00 74.88 112 GLU A CA 1
ATOM 863 C C . GLU A 1 112 ? -16.419 -12.562 8.178 1.00 74.88 112 GLU A C 1
ATOM 865 O O . GLU A 1 112 ? -15.234 -12.571 7.857 1.00 74.88 112 GLU A O 1
ATOM 870 N N . THR A 1 113 ? -17.355 -12.173 7.310 1.00 77.50 113 THR A N 1
ATOM 871 C CA . THR A 1 113 ? -17.082 -11.782 5.921 1.00 77.50 113 THR A CA 1
ATOM 872 C C . THR A 1 113 ? -16.618 -10.332 5.756 1.00 77.50 113 THR A C 1
ATOM 874 O O . THR A 1 113 ? -16.258 -9.931 4.644 1.00 77.50 113 THR A O 1
ATOM 877 N N . ILE A 1 114 ? -16.686 -9.521 6.814 1.00 84.06 114 ILE A N 1
ATOM 878 C CA . ILE A 1 114 ? -16.401 -8.084 6.769 1.00 84.06 114 ILE A CA 1
ATOM 879 C C . ILE A 1 114 ? -14.911 -7.847 7.008 1.00 84.06 114 ILE A C 1
ATOM 881 O O . ILE A 1 114 ? -14.314 -8.407 7.923 1.00 84.06 114 ILE A O 1
ATOM 885 N N . PHE A 1 115 ? -14.304 -6.976 6.197 1.00 87.62 115 PHE A N 1
ATOM 886 C CA . PHE A 1 115 ? -12.942 -6.526 6.469 1.00 87.62 115 PHE A CA 1
ATOM 887 C C . PHE A 1 115 ? -12.935 -5.648 7.721 1.00 87.62 115 PHE A C 1
ATOM 889 O O . PHE A 1 115 ? -13.631 -4.628 7.760 1.00 87.62 115 PHE A O 1
ATOM 896 N N . TYR A 1 116 ? -12.133 -6.048 8.703 1.00 90.75 116 TYR A N 1
ATOM 897 C CA . TYR A 1 116 ? -11.978 -5.378 9.982 1.00 90.75 116 TYR A CA 1
ATOM 898 C C . TYR A 1 116 ? -10.501 -5.335 10.374 1.00 90.75 116 TYR A C 1
ATOM 900 O O . TYR A 1 116 ? -9.836 -6.371 10.400 1.00 90.75 116 TYR A O 1
ATOM 908 N N . ALA A 1 117 ? -9.994 -4.154 10.718 1.00 91.88 117 ALA A N 1
ATOM 909 C CA . ALA A 1 117 ? -8.678 -4.000 11.320 1.00 91.88 117 ALA A CA 1
ATOM 910 C C . ALA A 1 117 ? -8.724 -2.962 12.442 1.00 91.88 117 ALA A C 1
ATOM 912 O O . ALA A 1 117 ? -9.184 -1.838 12.251 1.00 91.88 117 ALA A O 1
ATOM 913 N N . PHE A 1 118 ? -8.196 -3.336 13.605 1.00 93.50 118 PHE A N 1
ATOM 914 C CA . PHE A 1 118 ? -8.008 -2.437 14.735 1.00 93.50 118 PHE A CA 1
ATOM 915 C C . PHE A 1 118 ? -6.528 -2.293 15.035 1.00 93.50 118 PHE A C 1
ATOM 917 O O . PHE A 1 118 ? -5.821 -3.288 15.205 1.00 93.50 118 PHE A O 1
ATOM 924 N N . THR A 1 119 ? -6.059 -1.057 15.152 1.00 94.25 119 THR A N 1
ATOM 925 C CA . THR A 1 119 ? -4.690 -0.776 15.582 1.00 94.25 119 THR A CA 1
ATOM 926 C C . THR A 1 119 ? -4.713 0.233 16.715 1.00 94.25 119 THR A C 1
ATOM 928 O O . THR A 1 119 ? -5.278 1.316 16.597 1.00 94.25 119 THR A O 1
ATOM 931 N N . ARG A 1 120 ? -4.095 -0.123 17.842 1.00 92.50 120 ARG A N 1
ATOM 932 C CA . ARG A 1 120 ? -3.991 0.756 19.006 1.00 92.50 120 ARG A CA 1
ATOM 933 C C . ARG A 1 120 ? -2.598 1.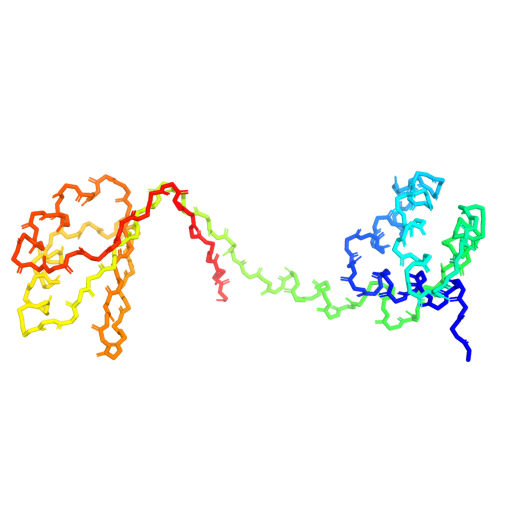361 19.074 1.00 92.50 120 ARG A C 1
ATOM 935 O O . ARG A 1 120 ? -1.625 0.651 19.312 1.00 92.50 120 ARG A O 1
ATOM 942 N N . GLY A 1 121 ? -2.511 2.672 18.894 1.00 92.56 121 GLY A N 1
ATOM 943 C CA . GLY A 1 121 ? -1.311 3.457 19.155 1.00 92.56 121 GLY A CA 1
ATOM 944 C C . GLY A 1 121 ? -1.238 3.938 20.607 1.00 92.56 121 GLY A C 1
ATOM 945 O O . GLY A 1 121 ? -2.067 3.594 21.451 1.00 92.56 121 GLY A O 1
ATOM 946 N N . ILE A 1 122 ? -0.232 4.768 20.907 1.00 92.50 122 ILE A N 1
ATOM 947 C CA . ILE A 1 122 ? -0.011 5.320 22.257 1.00 92.50 122 ILE A CA 1
ATOM 948 C C . ILE A 1 122 ? -1.098 6.343 22.619 1.00 92.50 122 ILE A C 1
ATOM 950 O O . ILE A 1 122 ? -1.678 6.278 23.703 1.00 92.50 122 ILE A O 1
ATOM 954 N N . LYS A 1 123 ? -1.391 7.280 21.711 1.00 93.38 123 LYS A N 1
ATOM 955 C CA . LYS A 1 123 ? -2.378 8.353 21.925 1.00 93.38 123 LYS A CA 1
ATOM 956 C C . LYS A 1 123 ? -3.690 8.127 21.190 1.00 93.38 123 LYS A C 1
ATOM 958 O O . LYS A 1 123 ? -4.723 8.596 21.648 1.00 93.38 123 LYS A O 1
ATOM 963 N N . GLU A 1 124 ? -3.639 7.415 20.077 1.00 95.56 124 GLU A N 1
ATOM 964 C CA . GLU A 1 124 ? -4.736 7.290 19.124 1.00 95.56 124 GLU A CA 1
ATOM 965 C C . GLU A 1 124 ? -4.900 5.824 18.739 1.00 95.56 124 GLU A C 1
ATOM 967 O O . GLU A 1 124 ? -3.937 5.053 18.800 1.00 95.56 124 GLU A O 1
ATOM 972 N N . SER A 1 125 ? -6.107 5.445 18.347 1.00 95.56 125 SER A N 1
ATOM 973 C CA . SER A 1 125 ? -6.420 4.128 17.803 1.00 95.56 125 SER A CA 1
ATOM 974 C C . SER A 1 125 ? -7.131 4.280 16.471 1.00 95.56 125 SER A C 1
ATOM 976 O O . SER A 1 125 ? -8.019 5.122 16.351 1.00 95.56 125 SER A O 1
ATOM 978 N N . ASN A 1 126 ? -6.775 3.435 15.506 1.00 95.44 126 ASN A N 1
ATOM 979 C CA . ASN A 1 126 ? -7.437 3.386 14.211 1.00 95.44 126 ASN A CA 1
ATOM 980 C C . ASN A 1 126 ? -8.335 2.159 14.094 1.00 95.44 126 ASN A C 1
ATOM 982 O O . ASN A 1 126 ? -7.947 1.048 14.477 1.00 95.44 126 ASN A O 1
ATOM 986 N N . ILE A 1 127 ? -9.519 2.376 13.535 1.00 94.44 127 ILE A N 1
ATOM 987 C CA . ILE A 1 127 ? -10.476 1.344 13.149 1.00 94.44 127 ILE A CA 1
ATOM 988 C C . ILE A 1 127 ? -10.700 1.451 11.654 1.00 94.44 127 ILE A C 1
ATOM 990 O O . ILE A 1 127 ? -11.256 2.438 11.183 1.00 94.44 127 ILE A O 1
ATOM 994 N N . MET A 1 128 ? -10.348 0.392 10.937 1.00 94.75 128 MET A N 1
ATOM 995 C CA . MET A 1 128 ? -10.626 0.264 9.518 1.00 94.75 128 MET A CA 1
ATOM 996 C C . MET A 1 128 ? -11.697 -0.794 9.300 1.00 94.75 128 MET A C 1
ATOM 998 O O . MET A 1 128 ? -11.536 -1.946 9.710 1.00 94.75 128 MET A O 1
ATOM 1002 N N . VAL A 1 129 ? -12.789 -0.409 8.647 1.00 93.62 129 VAL A N 1
ATOM 1003 C CA . VAL A 1 129 ? -13.917 -1.300 8.354 1.00 93.62 129 VAL A CA 1
ATOM 1004 C C . VAL A 1 129 ? -14.389 -1.150 6.916 1.00 93.62 129 VAL A C 1
ATOM 1006 O O . VAL A 1 129 ? -14.056 -0.191 6.221 1.00 93.62 129 VAL A O 1
ATOM 1009 N N . SER A 1 130 ? -15.189 -2.106 6.453 1.00 92.62 130 SER A N 1
ATOM 1010 C CA . SER A 1 130 ? -15.921 -1.949 5.192 1.00 92.62 130 SER A CA 1
ATOM 1011 C C . SER A 1 130 ? -16.953 -0.823 5.318 1.00 92.62 130 SER A C 1
ATOM 1013 O O . SER A 1 130 ? -17.602 -0.698 6.355 1.00 92.62 130 SER A O 1
ATOM 1015 N N . HIS A 1 131 ? -17.155 -0.032 4.261 1.00 91.00 131 HIS A N 1
ATOM 1016 C CA . HIS A 1 131 ? -18.041 1.141 4.285 1.00 91.00 131 HIS A CA 1
ATOM 1017 C C . HIS A 1 131 ? -19.476 0.835 4.763 1.00 91.00 131 HIS A C 1
ATOM 1019 O O . HIS A 1 131 ? -20.108 1.680 5.391 1.00 91.00 131 HIS A O 1
ATOM 1025 N N . ASN A 1 132 ? -19.987 -0.379 4.530 1.00 89.38 132 ASN A N 1
ATOM 1026 C CA . ASN A 1 132 ? -21.317 -0.794 4.997 1.00 89.38 132 ASN A CA 1
ATOM 1027 C C . ASN A 1 132 ? -21.467 -0.759 6.532 1.00 89.38 132 ASN A C 1
ATOM 1029 O O . ASN A 1 132 ? -22.573 -0.557 7.020 1.00 89.38 132 ASN A O 1
ATOM 1033 N N . GLU A 1 133 ? -20.370 -0.875 7.288 1.00 89.62 133 GLU A N 1
ATOM 1034 C CA . GLU A 1 133 ? -20.368 -0.815 8.758 1.00 89.62 133 GLU A CA 1
ATOM 1035 C C . GLU A 1 133 ? -20.128 0.598 9.311 1.00 89.62 133 GLU A C 1
ATOM 1037 O O . GLU A 1 133 ? -20.063 0.787 10.527 1.00 89.62 133 GLU A O 1
ATOM 1042 N N . LYS A 1 134 ? -20.017 1.618 8.448 1.00 91.12 134 LYS A N 1
ATOM 1043 C CA . LYS A 1 134 ? -19.750 3.010 8.850 1.00 91.12 134 LYS A CA 1
ATOM 1044 C C . LYS A 1 134 ? -20.698 3.488 9.948 1.00 91.12 134 LYS A C 1
ATOM 1046 O O . LYS A 1 134 ? -20.256 3.982 10.983 1.00 91.12 134 LYS A O 1
ATOM 1051 N N . GLN A 1 135 ? -22.003 3.350 9.713 1.00 91.19 135 GLN A N 1
ATOM 1052 C CA . GLN A 1 135 ? -23.016 3.843 10.644 1.00 91.19 135 GLN A CA 1
ATOM 1053 C C . GLN A 1 135 ? -22.947 3.105 11.982 1.00 91.19 135 GLN A C 1
ATOM 1055 O O . GLN A 1 135 ? -23.051 3.721 13.038 1.00 91.19 135 GLN A O 1
ATOM 1060 N N . ARG A 1 136 ? -22.665 1.803 11.938 1.00 89.69 136 ARG A N 1
ATOM 1061 C CA . ARG A 1 136 ? -22.511 0.976 13.128 1.00 89.69 136 ARG A CA 1
ATOM 1062 C C . ARG A 1 136 ? -21.317 1.401 13.977 1.00 89.69 136 ARG A C 1
ATOM 1064 O O . ARG A 1 136 ? -21.459 1.543 15.185 1.00 89.69 136 ARG A O 1
ATOM 1071 N N . VAL A 1 137 ? -20.156 1.643 13.365 1.00 91.44 137 VAL A N 1
ATOM 1072 C CA . VAL A 1 137 ? -18.969 2.112 14.100 1.00 91.44 137 VAL A CA 1
ATOM 1073 C C . VAL A 1 137 ? -19.239 3.468 14.745 1.00 91.44 137 VAL A C 1
ATOM 1075 O O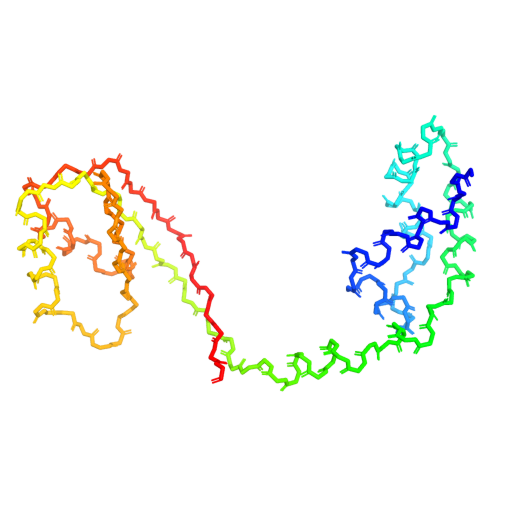 . VAL A 1 137 ? -18.965 3.633 15.931 1.00 91.44 137 VAL A O 1
ATOM 1078 N N . LEU A 1 138 ? -19.853 4.408 14.021 1.00 91.38 138 LEU A N 1
ATOM 1079 C CA . LEU A 1 138 ? -20.254 5.700 14.590 1.00 91.38 138 LEU A CA 1
ATOM 1080 C C . LEU A 1 138 ? -21.212 5.535 15.776 1.00 91.38 138 LEU A C 1
ATOM 1082 O O . LEU A 1 138 ? -21.131 6.287 16.745 1.00 91.38 138 LEU A O 1
ATOM 1086 N N . GLU A 1 139 ? -22.093 4.536 15.728 1.00 92.19 139 GLU A N 1
ATOM 1087 C CA . GLU A 1 139 ? -22.998 4.223 16.825 1.00 92.19 139 GLU A CA 1
ATOM 1088 C C . GLU A 1 139 ? -22.318 3.520 18.013 1.00 92.19 139 GLU A C 1
ATOM 1090 O O . GLU A 1 139 ? -22.664 3.777 19.160 1.00 92.19 139 GLU A O 1
ATOM 1095 N N . CYS A 1 140 ? -21.339 2.653 17.810 1.00 90.75 140 CYS A N 1
ATOM 1096 C CA . CYS A 1 140 ? -20.618 2.061 18.940 1.00 90.75 140 CYS A CA 1
ATOM 1097 C C . CYS A 1 140 ? -19.646 3.065 19.585 1.00 90.75 140 CYS A C 1
ATOM 1099 O O . CYS A 1 140 ? -19.369 2.978 20.777 1.00 90.75 140 CYS A O 1
ATOM 1101 N N . PHE A 1 141 ? -19.164 4.049 18.821 1.00 92.19 141 PHE A N 1
ATOM 1102 C CA . PHE A 1 141 ? -18.152 5.020 19.244 1.00 92.19 141 PHE A CA 1
ATOM 1103 C C . PHE A 1 141 ? -18.726 6.420 19.533 1.00 92.19 141 PHE A C 1
ATOM 1105 O O . PHE A 1 141 ? -17.971 7.386 19.583 1.00 92.19 141 PHE A O 1
ATOM 1112 N N . LYS A 1 142 ? -20.041 6.569 19.780 1.00 90.88 142 LYS A N 1
ATOM 1113 C CA . LYS A 1 142 ? -20.679 7.897 20.000 1.00 90.88 142 LYS A CA 1
ATOM 1114 C C . LYS A 1 142 ? -20.079 8.680 21.173 1.00 90.88 142 LYS A C 1
ATOM 1116 O O . LYS A 1 142 ? -20.152 9.904 21.194 1.00 90.88 142 LYS A O 1
ATOM 1121 N N . THR A 1 143 ? -19.553 7.974 22.172 1.00 89.31 143 THR A N 1
ATOM 1122 C CA . THR A 1 143 ? -18.930 8.561 23.368 1.00 89.31 143 THR A CA 1
ATOM 1123 C C . THR A 1 143 ? -17.440 8.842 23.192 1.00 89.31 143 THR A C 1
ATOM 1125 O O . THR A 1 143 ? -16.825 9.429 24.079 1.00 89.31 143 THR A O 1
ATOM 1128 N N . GLU A 1 144 ? -16.851 8.404 22.080 1.00 92.31 144 GLU A N 1
ATOM 1129 C CA . GLU A 1 144 ? -15.431 8.545 21.783 1.00 92.31 144 GLU A CA 1
ATOM 1130 C C . GLU A 1 144 ? -15.166 9.782 20.927 1.00 92.31 144 GLU A C 1
ATOM 1132 O O . GLU A 1 144 ? -15.987 10.205 20.112 1.00 92.31 144 GLU A O 1
ATOM 1137 N N . THR A 1 145 ? -13.974 10.355 21.076 1.00 93.12 145 THR A N 1
ATOM 1138 C CA . THR A 1 145 ? -13.563 11.505 20.269 1.00 93.12 145 THR A CA 1
ATOM 1139 C C . THR A 1 145 ? -12.958 11.024 18.954 1.00 93.12 145 THR A C 1
ATOM 1141 O O . THR A 1 145 ? -11.809 10.578 18.924 1.00 93.12 145 THR A O 1
ATOM 1144 N N . CYS A 1 146 ? -13.722 11.130 17.865 1.00 94.06 146 CYS A N 1
ATOM 1145 C CA . CYS A 1 146 ? -13.226 10.917 16.505 1.00 94.06 146 CYS A CA 1
ATOM 1146 C C . CYS A 1 146 ? -12.381 12.123 16.067 1.00 94.06 146 CYS A C 1
ATOM 1148 O O . CYS A 1 146 ? -12.874 13.250 16.039 1.00 94.06 146 CYS A O 1
ATOM 1150 N N . LEU A 1 147 ? -11.115 11.888 15.735 1.00 94.50 147 LEU A N 1
ATOM 1151 C CA . LEU A 1 147 ? -10.172 12.899 15.252 1.00 94.50 147 LEU A CA 1
ATOM 1152 C C . LEU A 1 147 ? -10.215 13.020 13.729 1.00 94.50 147 LEU A C 1
ATOM 1154 O O . LEU A 1 147 ? -10.197 14.126 13.195 1.00 94.50 147 LEU A O 1
ATOM 1158 N N . GLU A 1 148 ? -10.287 11.886 13.034 1.00 95.44 148 GLU A N 1
ATOM 1159 C CA . GLU A 1 148 ? -10.288 11.836 11.575 1.00 95.44 148 GLU A CA 1
ATOM 1160 C C . GLU A 1 148 ? -11.140 10.665 11.074 1.00 95.44 148 GLU A C 1
ATOM 1162 O O . GLU A 1 148 ? -11.243 9.627 11.727 1.00 95.44 148 GLU A O 1
ATOM 1167 N N . MET A 1 149 ? -11.751 10.847 9.904 1.00 95.56 149 MET A N 1
ATOM 1168 C CA . MET A 1 149 ? -12.475 9.812 9.176 1.00 95.56 149 MET A CA 1
ATOM 1169 C C . MET A 1 149 ? -12.085 9.905 7.700 1.00 95.56 149 MET A C 1
ATOM 1171 O O . MET A 1 149 ? -12.296 10.942 7.066 1.00 95.56 149 MET A O 1
ATOM 1175 N N . LYS A 1 150 ? -11.514 8.829 7.155 1.00 95.69 150 LYS A N 1
ATOM 1176 C CA . LYS A 1 150 ? -11.089 8.732 5.754 1.00 95.69 150 LYS A CA 1
ATOM 1177 C C . LYS A 1 150 ? -11.874 7.651 5.032 1.00 95.69 150 LYS A C 1
ATOM 1179 O O . LYS A 1 150 ? -11.860 6.493 5.427 1.00 95.69 150 LYS A O 1
ATOM 1184 N N . GLU A 1 151 ? -12.526 8.035 3.944 1.00 94.50 151 GLU A N 1
ATOM 1185 C CA . GLU A 1 151 ? -13.339 7.148 3.108 1.00 94.50 151 GLU A CA 1
ATOM 1186 C C . GLU A 1 151 ? -12.629 6.800 1.795 1.00 94.50 151 GLU A C 1
ATOM 1188 O O . GLU A 1 151 ? -11.610 7.398 1.445 1.00 94.50 151 GLU A O 1
ATOM 1193 N N . ASN A 1 152 ? -13.200 5.855 1.041 1.00 93.06 152 ASN A N 1
ATOM 1194 C CA . ASN A 1 152 ? -12.700 5.405 -0.264 1.00 93.06 152 ASN A CA 1
ATOM 1195 C C . ASN A 1 152 ? -11.293 4.789 -0.212 1.00 93.06 152 ASN A C 1
ATOM 1197 O O . ASN A 1 152 ? -10.511 4.902 -1.158 1.00 93.06 152 ASN A O 1
ATOM 1201 N N . LEU A 1 153 ? -10.973 4.111 0.888 1.00 94.88 153 LEU A N 1
ATOM 1202 C CA . LEU A 1 153 ? -9.705 3.412 1.052 1.00 94.88 153 LEU A CA 1
ATOM 1203 C C . LEU A 1 153 ? -9.763 2.004 0.447 1.00 94.88 153 LEU A C 1
ATOM 1205 O O . LEU A 1 153 ? -10.835 1.437 0.210 1.00 94.88 153 LEU A O 1
ATOM 1209 N N . SER A 1 154 ? -8.585 1.438 0.187 1.00 93.69 154 SER A N 1
ATOM 1210 C CA . SER A 1 154 ? -8.427 0.046 -0.233 1.00 93.69 154 SER A CA 1
ATOM 1211 C C . SER A 1 154 ? -7.304 -0.624 0.552 1.00 93.69 154 SER A C 1
ATOM 1213 O O . SER A 1 154 ? -6.253 -0.022 0.762 1.00 93.69 154 SER A O 1
ATOM 1215 N N . ALA A 1 155 ? -7.518 -1.875 0.951 1.00 91.69 155 ALA A N 1
ATOM 1216 C CA . ALA A 1 155 ? -6.511 -2.721 1.575 1.00 91.69 155 ALA A CA 1
ATOM 1217 C C . ALA A 1 155 ? -6.045 -3.790 0.586 1.00 91.69 155 ALA A C 1
ATOM 1219 O O . ALA A 1 155 ? -6.860 -4.475 -0.036 1.00 91.69 155 ALA A O 1
ATOM 1220 N N . ILE A 1 156 ? -4.727 -3.936 0.469 1.00 91.62 156 ILE A N 1
ATOM 1221 C CA . ILE A 1 156 ? -4.072 -4.992 -0.302 1.00 91.62 156 ILE A CA 1
ATOM 1222 C C . ILE A 1 156 ? -3.392 -5.911 0.704 1.00 91.62 156 ILE A C 1
ATOM 1224 O O . ILE A 1 156 ? -2.571 -5.455 1.497 1.00 91.62 156 ILE A O 1
ATOM 1228 N N . SER A 1 157 ? -3.754 -7.189 0.689 1.00 88.06 157 SER A N 1
ATOM 1229 C CA . SER A 1 157 ? -3.153 -8.222 1.537 1.00 88.06 157 SER A CA 1
ATOM 1230 C C . SER A 1 157 ? -2.524 -9.301 0.670 1.00 88.06 157 SER A C 1
ATOM 1232 O O . SER A 1 157 ? -3.026 -9.598 -0.411 1.00 88.06 157 SER A O 1
ATOM 1234 N N . ILE A 1 158 ? -1.425 -9.879 1.146 1.00 87.50 158 ILE A N 1
ATOM 1235 C CA . ILE A 1 158 ? -0.724 -10.977 0.481 1.00 87.50 158 ILE A CA 1
ATOM 1236 C C . ILE A 1 158 ? -0.793 -12.169 1.425 1.00 87.50 158 ILE A C 1
ATOM 1238 O O . ILE A 1 158 ? -0.247 -12.108 2.528 1.00 87.50 158 ILE A O 1
ATOM 1242 N N . SER A 1 159 ? -1.489 -13.220 1.007 1.00 79.75 159 SER A N 1
ATOM 1243 C CA . SER A 1 159 ? -1.457 -14.509 1.694 1.00 79.75 159 SER A CA 1
ATOM 1244 C C . SER A 1 159 ? -0.109 -15.165 1.399 1.00 79.75 159 SER A C 1
ATOM 1246 O O . SER A 1 159 ? 0.283 -15.220 0.237 1.00 79.75 159 SER A O 1
ATOM 1248 N N . LEU A 1 160 ? 0.625 -15.596 2.427 1.00 72.69 160 LEU A N 1
ATOM 1249 C CA . LEU A 1 160 ? 1.928 -16.264 2.291 1.00 72.69 160 LEU A CA 1
ATOM 1250 C C . LEU A 1 160 ? 1.793 -17.780 2.420 1.00 72.69 160 LEU A C 1
ATOM 1252 O O . LEU A 1 160 ? 0.943 -18.216 3.229 1.00 72.69 160 LEU A O 1
#

pLDDT: mean 87.11, std 10.88, range [48.28, 96.5]